Protein AF-W0ADB2-F1 (afdb_monomer_lite)

Foldseek 3Di:
DDPPDPVVVVLVVLVVVCVVVVHDDPVSVVVNVVVVVVVVVVVVVVVVVVVVVVVVPPDPPDDDPDPVPDDD

Secondary structure (DSSP, 8-state):
-----HHHHHHHHHHHHHHHHTS--HHHHHHHHHHHHHHHHHHHHHHHHHHHHHHHTS---SSSSSSSS---

pLDDT: mean 70.31, std 16.18, range [42.94, 90.12]

Radius of gyration: 25.2 Å; chains: 1; bounding box: 53×31×72 Å

Structure (mmCIF, N/CA/C/O backbone):
data_AF-W0ADB2-F1
#
_entry.id   AF-W0ADB2-F1
#
loop_
_atom_site.group_PDB
_atom_site.id
_atom_site.type_symbol
_atom_site.label_atom_id
_atom_site.label_alt_id
_atom_site.label_comp_id
_atom_site.label_asym_id
_atom_site.label_entity_id
_atom_site.label_seq_id
_atom_site.pdbx_PDB_ins_code
_atom_site.Cartn_x
_atom_site.Cartn_y
_atom_site.Cartn_z
_atom_site.occupancy
_atom_site.B_iso_or_equiv
_atom_site.auth_seq_id
_atom_site.auth_comp_id
_atom_site.auth_asym_id
_atom_site.auth_atom_id
_atom_site.pdbx_PDB_model_num
ATOM 1 N N . MET A 1 1 ? 17.448 11.767 5.128 1.00 43.41 1 MET A N 1
ATOM 2 C CA . MET A 1 1 ? 16.408 10.731 5.295 1.00 43.41 1 MET A CA 1
ATOM 3 C C . MET A 1 1 ? 15.178 11.362 4.690 1.00 43.41 1 MET A C 1
ATOM 5 O O . MET A 1 1 ? 14.610 12.251 5.311 1.00 43.41 1 MET A O 1
ATOM 9 N N . ASP A 1 2 ? 14.923 11.059 3.423 1.00 49.16 2 ASP A N 1
ATOM 10 C CA . ASP A 1 2 ? 14.038 11.859 2.576 1.00 49.16 2 ASP A CA 1
ATOM 11 C C . ASP A 1 2 ? 12.589 11.538 2.936 1.00 49.16 2 ASP A C 1
ATOM 13 O O . ASP A 1 2 ? 12.075 10.462 2.640 1.00 49.16 2 ASP A O 1
ATOM 17 N N . GLY A 1 3 ? 11.960 12.455 3.669 1.00 47.16 3 GLY A N 1
ATOM 18 C CA . GLY A 1 3 ? 10.584 12.357 4.157 1.00 47.16 3 GLY A CA 1
ATOM 19 C C . GLY A 1 3 ? 9.522 12.607 3.083 1.00 47.16 3 GLY A C 1
ATOM 20 O O . GLY A 1 3 ? 8.415 13.006 3.429 1.00 47.16 3 GLY A O 1
ATOM 21 N N . ASP A 1 4 ? 9.851 12.391 1.809 1.00 52.16 4 ASP A N 1
ATOM 22 C CA . ASP A 1 4 ? 9.103 12.935 0.669 1.00 52.16 4 ASP A CA 1
ATOM 23 C C . ASP A 1 4 ? 8.210 11.925 -0.058 1.00 52.16 4 ASP A C 1
ATOM 25 O O . ASP A 1 4 ? 7.627 12.266 -1.085 1.00 52.16 4 ASP A O 1
ATOM 29 N N . ASP A 1 5 ? 8.034 10.710 0.469 1.00 59.25 5 ASP A N 1
ATOM 30 C CA . ASP A 1 5 ? 7.041 9.783 -0.079 1.00 59.25 5 ASP A CA 1
ATOM 31 C C . ASP A 1 5 ? 5.826 9.667 0.863 1.00 59.25 5 ASP A C 1
ATOM 33 O O . ASP A 1 5 ? 5.758 8.764 1.709 1.00 59.25 5 ASP A O 1
ATOM 37 N N . PRO A 1 6 ? 4.861 10.606 0.788 1.00 59.09 6 PRO A N 1
ATOM 38 C CA . PRO A 1 6 ? 3.671 10.597 1.642 1.00 59.09 6 PRO A CA 1
ATOM 39 C C . PRO A 1 6 ? 2.868 9.292 1.517 1.00 59.09 6 PRO A C 1
ATOM 41 O O . PRO A 1 6 ? 2.191 8.889 2.470 1.00 59.09 6 PRO A O 1
ATOM 44 N N 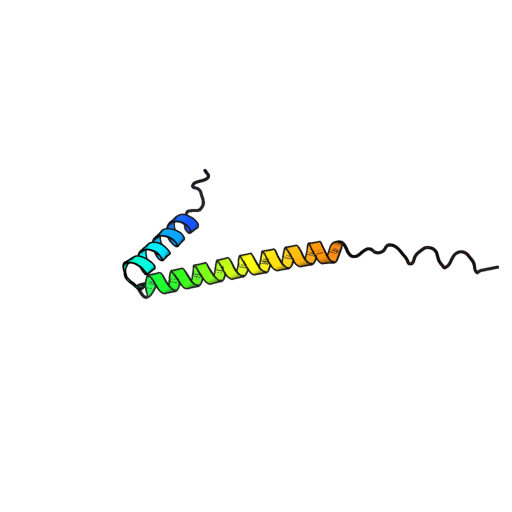. ASP A 1 7 ? 2.998 8.587 0.389 1.00 70.38 7 ASP A N 1
ATOM 45 C CA . ASP A 1 7 ? 2.348 7.301 0.152 1.00 70.38 7 ASP A CA 1
ATOM 46 C C . ASP A 1 7 ? 2.987 6.171 0.991 1.00 70.38 7 ASP A C 1
ATOM 48 O O . ASP A 1 7 ? 2.271 5.270 1.444 1.00 70.38 7 ASP A O 1
ATOM 52 N N . LEU A 1 8 ? 4.292 6.226 1.299 1.00 70.44 8 LEU A N 1
ATOM 53 C CA . LEU A 1 8 ? 4.963 5.237 2.164 1.00 70.44 8 LEU A CA 1
ATOM 54 C C . LEU A 1 8 ? 4.483 5.334 3.615 1.00 70.44 8 LEU A C 1
ATOM 56 O O . LEU A 1 8 ? 4.153 4.316 4.230 1.00 70.44 8 LEU A O 1
ATOM 60 N N . GLY A 1 9 ? 4.397 6.554 4.151 1.00 77.81 9 GLY A N 1
ATOM 61 C CA . GLY A 1 9 ? 3.904 6.790 5.510 1.00 77.81 9 GLY A CA 1
ATOM 62 C C . GLY A 1 9 ? 2.450 6.345 5.676 1.00 77.81 9 GLY A C 1
ATOM 63 O O . GLY A 1 9 ? 2.101 5.677 6.655 1.00 77.81 9 GLY A O 1
ATOM 64 N N . PHE A 1 10 ? 1.611 6.637 4.679 1.00 81.00 10 PHE A N 1
ATOM 65 C CA . PHE A 1 10 ? 0.225 6.184 4.661 1.00 81.00 10 PHE A CA 1
ATOM 66 C C . PHE A 1 10 ? 0.124 4.654 4.600 1.00 81.00 10 PHE A C 1
ATOM 68 O O . PHE A 1 10 ? -0.568 4.062 5.430 1.00 81.00 10 PHE A O 1
ATOM 75 N N . THR A 1 11 ? 0.856 4.004 3.692 1.00 84.12 11 THR A N 1
ATOM 76 C CA . THR A 1 11 ? 0.844 2.539 3.535 1.00 84.12 11 THR A CA 1
ATOM 77 C C . THR A 1 11 ? 1.293 1.830 4.815 1.00 84.12 11 THR A C 1
ATOM 79 O O . THR A 1 11 ? 0.638 0.886 5.264 1.00 84.12 11 THR A O 1
ATOM 82 N N . ALA A 1 12 ? 2.354 2.323 5.462 1.00 84.12 12 ALA A N 1
ATOM 83 C CA . ALA A 1 12 ? 2.831 1.789 6.736 1.00 84.12 12 ALA A CA 1
ATOM 84 C C . ALA A 1 12 ? 1.785 1.943 7.853 1.00 84.12 12 ALA A C 1
ATOM 86 O O . ALA A 1 12 ? 1.538 1.002 8.612 1.00 84.12 12 ALA A O 1
ATOM 87 N N . SER A 1 13 ? 1.119 3.102 7.928 1.00 84.50 13 SER A N 1
ATOM 88 C CA . SER A 1 13 ? 0.052 3.335 8.909 1.00 84.50 13 SER A CA 1
ATOM 89 C C . SER A 1 13 ? -1.168 2.432 8.680 1.00 84.50 13 SER A C 1
ATOM 91 O O . SER A 1 13 ? -1.771 1.952 9.641 1.00 84.50 13 SER A O 1
ATOM 93 N N . LEU A 1 14 ? -1.495 2.148 7.414 1.00 86.44 14 LEU A N 1
ATOM 94 C CA . LEU A 1 14 ? -2.604 1.282 7.021 1.00 86.44 14 LEU A C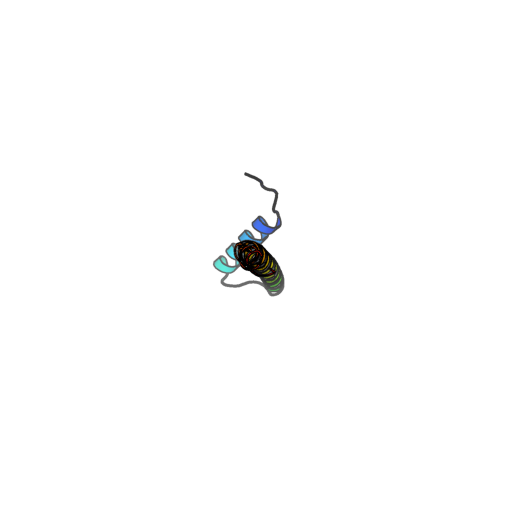A 1
ATOM 95 C C . LEU A 1 14 ? -2.337 -0.171 7.437 1.00 86.44 14 LEU A C 1
ATOM 97 O O . LEU A 1 14 ? -3.213 -0.817 8.012 1.00 86.44 14 LEU A O 1
ATOM 101 N N . LEU A 1 15 ? -1.113 -0.658 7.215 1.00 86.06 15 LEU A N 1
ATOM 102 C CA . LEU A 1 15 ? -0.685 -1.995 7.631 1.00 86.06 15 LEU A CA 1
ATOM 103 C C . LEU A 1 15 ? -0.669 -2.136 9.159 1.00 86.06 15 LEU A C 1
ATOM 105 O O . LEU A 1 15 ? -1.197 -3.108 9.695 1.00 86.06 15 LEU A O 1
ATOM 109 N N . ALA A 1 16 ? -0.118 -1.150 9.873 1.00 86.06 16 ALA A N 1
ATOM 110 C CA . ALA A 1 16 ? -0.106 -1.153 11.335 1.00 86.06 16 ALA A CA 1
ATOM 111 C C . ALA A 1 16 ? -1.528 -1.166 11.922 1.00 86.06 16 ALA A C 1
ATOM 113 O O . ALA A 1 16 ? -1.787 -1.855 12.910 1.00 86.06 16 ALA A O 1
ATOM 114 N N . HIS A 1 17 ? -2.464 -0.441 11.300 1.00 88.00 17 HIS A N 1
ATOM 115 C CA . HIS A 1 17 ? -3.876 -0.474 11.676 1.00 88.00 17 HIS A CA 1
ATOM 116 C C . HIS A 1 17 ? -4.490 -1.862 11.451 1.00 88.00 17 HIS A C 1
ATOM 118 O O . HIS A 1 17 ? -5.110 -2.394 12.369 1.00 88.00 17 HIS A O 1
ATOM 124 N N . ALA A 1 18 ? -4.262 -2.472 10.282 1.00 89.12 18 ALA A N 1
ATOM 125 C CA . ALA A 1 18 ? -4.763 -3.811 9.968 1.00 89.12 18 ALA A CA 1
ATOM 126 C C . ALA A 1 18 ? -4.300 -4.861 10.987 1.00 89.12 18 ALA A C 1
ATOM 128 O O . ALA A 1 18 ? -5.101 -5.665 11.453 1.00 89.12 18 ALA A O 1
ATOM 129 N N . LEU A 1 19 ? -3.020 -4.820 11.370 1.00 86.50 19 LEU A N 1
ATOM 130 C CA . LEU A 1 19 ? -2.443 -5.738 12.355 1.00 86.50 19 LEU A CA 1
ATOM 131 C C . LEU A 1 19 ? -2.999 -5.507 13.763 1.00 86.50 19 LEU A C 1
ATOM 133 O O . LEU A 1 19 ? -3.216 -6.460 14.503 1.00 86.50 19 LEU A O 1
ATOM 137 N N . LYS A 1 20 ? -3.229 -4.246 14.143 1.00 89.56 20 LYS A N 1
ATOM 138 C CA . LYS A 1 20 ? -3.719 -3.889 15.480 1.00 89.56 20 LYS A CA 1
ATOM 139 C C . LYS A 1 20 ? -5.194 -4.237 15.692 1.00 89.56 20 LYS A C 1
ATOM 141 O O . LYS A 1 20 ? -5.577 -4.554 16.813 1.00 89.56 20 LYS A O 1
ATOM 146 N N . TYR A 1 21 ? -6.012 -4.115 14.651 1.00 90.06 21 TYR A N 1
ATOM 147 C CA . TYR A 1 21 ? -7.465 -4.295 14.727 1.00 90.06 21 TYR A CA 1
ATOM 148 C C . TYR A 1 21 ? -7.956 -5.560 14.008 1.00 90.06 21 TYR A C 1
ATOM 150 O O . TYR A 1 21 ? -9.158 -5.714 13.819 1.00 90.06 21 TYR A O 1
ATOM 158 N N . GLU A 1 22 ? -7.033 -6.441 13.603 1.00 87.31 22 GLU A N 1
ATOM 159 C CA . GLU A 1 22 ? -7.293 -7.691 12.868 1.00 87.31 22 GLU A CA 1
ATOM 160 C C . GLU A 1 22 ? -8.147 -7.505 11.603 1.00 87.31 22 GLU A C 1
ATOM 162 O O . GLU A 1 22 ? -8.873 -8.399 11.168 1.00 87.31 22 GLU A O 1
ATOM 167 N N . GLY A 1 23 ? -8.072 -6.327 10.985 1.00 88.56 23 GLY A N 1
ATOM 168 C CA . GLY A 1 23 ? -8.915 -6.005 9.849 1.00 88.56 23 GLY A CA 1
ATOM 169 C C . GLY A 1 23 ? -8.827 -4.558 9.397 1.00 88.56 23 GLY A C 1
ATOM 170 O O . GLY A 1 23 ? -8.244 -3.688 10.045 1.00 88.56 23 GLY A O 1
ATOM 171 N N . LEU A 1 24 ? -9.432 -4.313 8.242 1.00 89.56 24 LEU A N 1
ATOM 172 C CA . LEU A 1 24 ? -9.576 -2.996 7.641 1.00 89.56 24 LEU A CA 1
ATOM 173 C C . LEU A 1 24 ? -11.059 -2.709 7.432 1.00 89.56 24 LEU A C 1
ATOM 175 O O . LEU A 1 24 ? -11.833 -3.607 7.107 1.00 89.56 24 LEU A O 1
ATOM 179 N N . SER A 1 25 ? -11.453 -1.443 7.551 1.00 90.12 25 SER A N 1
ATOM 180 C CA . SER A 1 25 ? -12.748 -1.013 7.018 1.00 90.12 25 SER A CA 1
ATOM 181 C C . SER A 1 25 ? -12.781 -1.161 5.495 1.00 90.12 25 SER A C 1
ATOM 183 O O . SER A 1 25 ? -11.747 -1.050 4.833 1.00 90.12 25 SER A O 1
ATOM 185 N N . ASP A 1 26 ? -13.974 -1.276 4.910 1.00 87.38 26 ASP A N 1
ATOM 186 C CA . ASP A 1 26 ? -14.151 -1.381 3.453 1.00 87.38 26 ASP A CA 1
ATOM 187 C C . ASP A 1 26 ? -13.446 -0.263 2.674 1.00 87.38 26 ASP A C 1
ATOM 189 O O . ASP A 1 26 ? -12.940 -0.464 1.568 1.00 87.38 26 ASP A O 1
ATOM 193 N N . LYS A 1 27 ? -13.418 0.952 3.237 1.00 87.69 27 LYS A N 1
ATOM 194 C CA . LYS A 1 27 ? -12.722 2.083 2.618 1.00 87.69 27 LYS A CA 1
ATOM 195 C C . LYS A 1 27 ? -11.212 1.857 2.640 1.00 87.69 27 LYS A C 1
ATOM 197 O O . LYS A 1 27 ? -10.581 2.032 1.605 1.00 87.69 27 LYS A O 1
ATOM 202 N N . GLN A 1 28 ? -10.649 1.466 3.783 1.00 86.19 28 GLN A N 1
ATOM 203 C CA . GLN A 1 28 ? -9.217 1.183 3.926 1.00 86.19 28 GLN A CA 1
ATOM 204 C C . GLN A 1 28 ? -8.778 -0.000 3.056 1.00 86.19 28 GLN A C 1
ATOM 206 O O . GLN A 1 28 ? -7.743 0.102 2.407 1.00 86.19 28 GLN A O 1
ATOM 211 N N . ALA A 1 29 ? -9.584 -1.062 2.971 1.00 86.25 29 ALA A N 1
ATOM 212 C CA . ALA A 1 29 ? -9.314 -2.222 2.123 1.00 86.25 29 ALA A CA 1
ATOM 213 C C . ALA A 1 29 ? -9.206 -1.831 0.639 1.00 86.25 29 ALA A C 1
ATOM 215 O O . ALA A 1 29 ? -8.198 -2.114 0.002 1.00 86.25 29 ALA A O 1
ATOM 216 N N . ARG A 1 30 ? -10.158 -1.042 0.117 1.00 88.00 30 ARG A N 1
ATOM 217 C CA . ARG A 1 30 ? -10.081 -0.527 -1.266 1.00 88.00 30 ARG A CA 1
ATOM 218 C C . ARG A 1 30 ? -8.838 0.324 -1.532 1.00 88.00 30 ARG A C 1
ATOM 220 O O . ARG A 1 30 ? -8.347 0.359 -2.657 1.00 88.00 30 ARG A O 1
ATOM 227 N N . TYR A 1 31 ? -8.362 1.069 -0.533 1.00 84.88 31 TYR A N 1
ATOM 228 C CA . TYR A 1 31 ? -7.105 1.809 -0.660 1.00 84.88 31 TYR A CA 1
ATOM 229 C C . TYR A 1 31 ? -5.893 0.871 -0.634 1.00 84.88 31 TYR A C 1
ATOM 231 O O . TYR A 1 31 ? -4.985 1.071 -1.438 1.00 84.88 31 TYR A O 1
ATOM 239 N N . ALA A 1 32 ? -5.895 -0.152 0.226 1.00 86.94 32 ALA A N 1
ATOM 240 C CA . ALA A 1 32 ? -4.852 -1.174 0.265 1.00 86.94 32 ALA A CA 1
ATOM 241 C C . ALA A 1 32 ? -4.720 -1.891 -1.088 1.00 86.94 32 ALA A C 1
ATOM 243 O O . ALA A 1 32 ? -3.613 -1.974 -1.617 1.00 86.94 32 ALA A O 1
ATOM 244 N N . ASP A 1 33 ? -5.838 -2.301 -1.693 1.00 87.75 33 ASP A N 1
ATOM 245 C CA . ASP A 1 33 ? -5.851 -2.968 -3.002 1.00 87.75 33 ASP A CA 1
ATOM 246 C C . ASP A 1 33 ? -5.189 -2.105 -4.084 1.00 87.75 33 ASP A C 1
ATOM 248 O O . ASP A 1 33 ? -4.305 -2.561 -4.806 1.00 87.75 33 ASP A O 1
ATOM 252 N N . ARG A 1 34 ? -5.526 -0.809 -4.138 1.00 86.62 34 ARG A N 1
ATOM 253 C CA . ARG A 1 34 ? -4.912 0.128 -5.098 1.00 86.62 34 ARG A CA 1
ATOM 254 C C . ARG A 1 34 ? -3.405 0.277 -4.903 1.00 86.62 34 ARG A 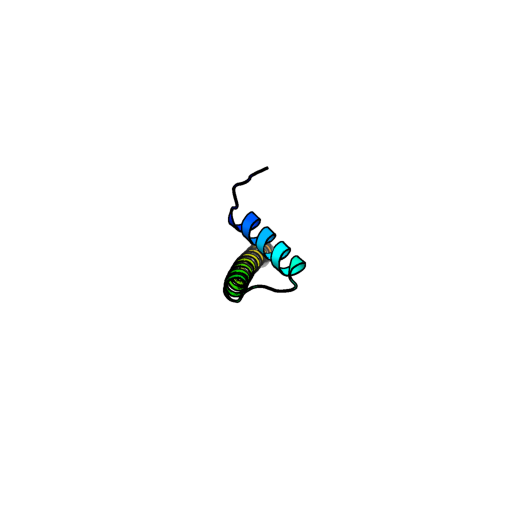C 1
ATOM 256 O O . ARG A 1 34 ? -2.679 0.456 -5.881 1.00 86.62 34 ARG A O 1
ATOM 263 N N . ILE A 1 35 ? -2.933 0.247 -3.656 1.00 85.88 35 ILE A N 1
ATOM 264 C CA . ILE A 1 35 ? -1.500 0.309 -3.349 1.00 85.88 35 ILE A CA 1
ATOM 265 C C . ILE A 1 35 ? -0.810 -0.967 -3.844 1.00 85.88 35 ILE A C 1
ATOM 267 O O . ILE A 1 35 ? 0.219 -0.879 -4.515 1.00 85.88 35 ILE A O 1
ATOM 271 N N . VAL A 1 36 ? -1.398 -2.137 -3.582 1.00 86.56 36 VAL A N 1
ATOM 272 C CA . VAL A 1 36 ? -0.881 -3.434 -4.049 1.00 86.56 36 VAL A CA 1
ATOM 273 C C . VAL A 1 36 ? -0.831 -3.496 -5.577 1.00 86.56 36 VAL A C 1
ATOM 275 O O . VAL A 1 36 ? 0.193 -3.903 -6.135 1.00 86.56 36 VAL A O 1
ATOM 278 N N . ASP A 1 37 ? -1.872 -3.031 -6.267 1.00 84.56 37 ASP A N 1
ATOM 279 C CA . ASP A 1 37 ? -1.904 -2.964 -7.732 1.00 84.56 37 ASP A CA 1
ATOM 280 C C . ASP A 1 37 ? -0.773 -2.088 -8.282 1.00 84.56 37 ASP A C 1
ATOM 282 O O . ASP A 1 37 ? -0.066 -2.470 -9.222 1.00 84.56 37 ASP A O 1
ATOM 286 N N . ARG A 1 38 ? -0.552 -0.919 -7.669 1.00 82.81 38 ARG A N 1
ATOM 287 C CA . ARG A 1 38 ? 0.493 0.021 -8.090 1.00 82.81 38 ARG A CA 1
ATOM 288 C C . ARG A 1 38 ? 1.892 -0.543 -7.851 1.00 82.81 38 ARG A C 1
ATOM 290 O O . ARG A 1 38 ? 2.734 -0.457 -8.745 1.00 82.81 38 ARG A O 1
ATOM 297 N N . LEU A 1 39 ? 2.128 -1.166 -6.696 1.00 80.88 39 LEU A N 1
ATOM 298 C CA . LEU A 1 39 ? 3.383 -1.863 -6.395 1.00 80.88 39 LEU A CA 1
ATOM 299 C C . LEU A 1 39 ? 3.633 -3.009 -7.380 1.00 80.88 39 LEU A C 1
ATOM 301 O O . LEU A 1 39 ? 4.736 -3.141 -7.908 1.00 80.88 39 LEU A O 1
ATOM 305 N N . THR A 1 40 ? 2.598 -3.787 -7.698 1.00 82.88 40 THR A N 1
ATOM 306 C CA . THR A 1 40 ? 2.681 -4.887 -8.667 1.00 82.88 40 THR A CA 1
ATOM 307 C C . THR A 1 40 ? 3.033 -4.377 -10.063 1.00 82.88 40 THR A C 1
ATOM 309 O O . THR A 1 40 ? 3.886 -4.955 -10.740 1.00 82.88 40 THR A O 1
ATOM 312 N N . ALA A 1 41 ? 2.419 -3.276 -10.501 1.00 78.81 41 ALA A N 1
ATOM 313 C CA . ALA A 1 41 ? 2.723 -2.653 -11.786 1.00 78.81 41 ALA A CA 1
ATOM 314 C C . ALA A 1 41 ? 4.171 -2.137 -11.851 1.00 78.81 41 ALA A C 1
ATOM 316 O O . ALA A 1 41 ? 4.857 -2.360 -12.851 1.00 78.81 41 ALA A O 1
ATOM 317 N N . LEU A 1 42 ? 4.655 -1.495 -10.781 1.00 79.81 42 LEU A N 1
ATOM 318 C CA . LEU A 1 42 ? 6.041 -1.026 -10.683 1.00 79.81 42 LEU A CA 1
ATOM 319 C C . LEU A 1 42 ? 7.037 -2.190 -10.692 1.00 79.81 42 LEU A C 1
ATOM 321 O O . LEU A 1 42 ? 8.008 -2.146 -11.446 1.00 79.81 42 LEU A O 1
ATOM 325 N N . TYR A 1 43 ? 6.766 -3.252 -9.931 1.00 78.50 43 TYR A N 1
ATOM 326 C CA . TYR A 1 43 ? 7.606 -4.448 -9.906 1.00 78.50 43 TYR A CA 1
ATOM 327 C C . TYR A 1 43 ? 7.679 -5.116 -11.283 1.00 78.50 43 TYR A C 1
ATOM 329 O O . TYR A 1 43 ? 8.768 -5.401 -11.778 1.00 78.50 43 TYR A O 1
ATOM 337 N N . ARG A 1 44 ? 6.533 -5.290 -11.956 1.00 80.94 44 ARG A N 1
ATOM 338 C CA . ARG A 1 44 ? 6.486 -5.828 -13.326 1.00 80.94 44 ARG A CA 1
ATOM 339 C C . ARG A 1 44 ? 7.259 -4.954 -14.306 1.00 80.94 44 ARG A C 1
ATOM 341 O O . ARG A 1 44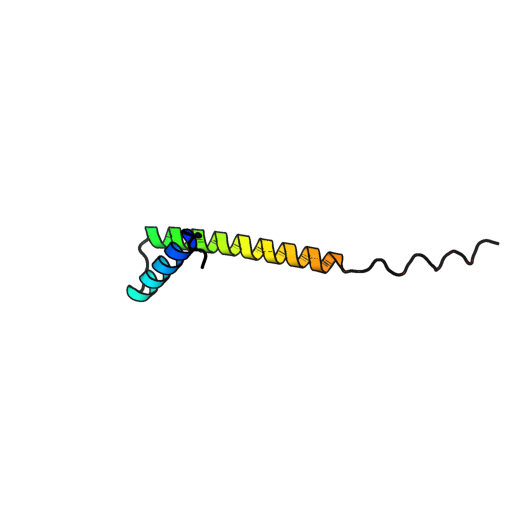 ? 7.975 -5.486 -15.146 1.00 80.94 44 ARG A O 1
ATOM 348 N N . ARG A 1 45 ? 7.157 -3.627 -14.195 1.00 76.19 45 ARG A N 1
ATOM 349 C CA . ARG A 1 45 ? 7.922 -2.698 -15.037 1.00 76.19 45 ARG A CA 1
ATOM 350 C C . ARG A 1 45 ? 9.428 -2.821 -14.798 1.00 76.19 45 ARG A C 1
ATOM 352 O O . ARG A 1 45 ? 10.172 -2.867 -15.770 1.00 76.19 45 ARG A O 1
ATOM 359 N N . GLY A 1 46 ? 9.868 -2.907 -13.543 1.00 71.81 46 GLY A N 1
ATOM 360 C CA . GLY A 1 46 ? 11.277 -3.122 -13.199 1.00 71.81 46 GLY A CA 1
ATOM 361 C C . GLY A 1 46 ? 11.804 -4.463 -13.715 1.00 71.81 46 GLY A C 1
ATOM 362 O O . GLY A 1 46 ? 12.864 -4.507 -14.325 1.00 71.81 46 GLY A O 1
ATOM 363 N N . HIS A 1 47 ? 11.018 -5.531 -13.568 1.00 65.75 47 HIS A N 1
ATOM 364 C CA . HIS A 1 47 ? 11.350 -6.862 -14.082 1.00 65.75 47 HIS A CA 1
ATOM 365 C C . HIS A 1 47 ? 11.381 -6.920 -15.621 1.00 65.75 47 HIS A C 1
ATOM 367 O O . HIS A 1 47 ? 12.137 -7.682 -16.219 1.00 65.75 47 HIS A O 1
ATOM 373 N N . LEU A 1 48 ? 10.542 -6.135 -16.303 1.00 59.53 48 LEU A N 1
ATOM 374 C CA . LEU A 1 48 ? 10.598 -5.996 -17.761 1.00 59.53 48 LEU A CA 1
ATOM 375 C C . LEU A 1 48 ? 11.832 -5.201 -18.1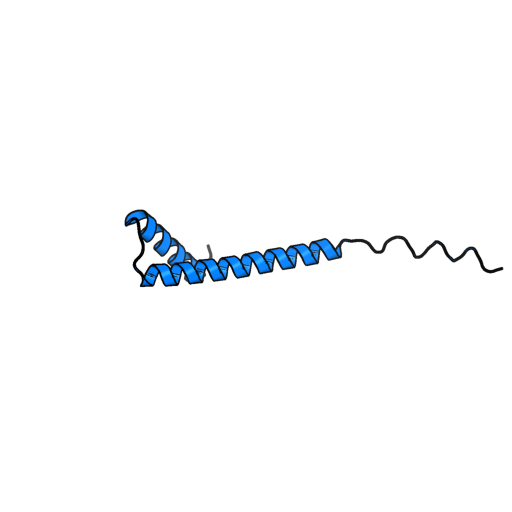99 1.00 59.53 48 LEU A C 1
ATOM 377 O O . LEU A 1 48 ? 12.489 -5.604 -19.151 1.00 59.53 48 LEU A O 1
ATOM 381 N N . ALA A 1 49 ? 12.184 -4.130 -17.485 1.00 58.72 49 ALA A N 1
ATOM 382 C CA . ALA A 1 49 ? 13.398 -3.363 -17.758 1.00 58.72 49 ALA A CA 1
ATOM 383 C C . ALA A 1 49 ? 14.663 -4.218 -17.566 1.00 58.72 49 ALA A C 1
ATOM 385 O O . ALA A 1 49 ? 15.495 -4.277 -18.463 1.00 58.72 49 ALA A O 1
ATOM 386 N N . SER A 1 50 ? 14.753 -4.982 -16.471 1.00 57.16 50 SER A N 1
ATOM 387 C CA . SER A 1 50 ? 15.901 -5.863 -16.214 1.00 57.16 50 SER A CA 1
ATOM 388 C C . SER A 1 50 ? 16.036 -6.994 -17.240 1.00 57.16 50 SER A C 1
ATOM 390 O O . SER A 1 50 ? 17.145 -7.432 -17.533 1.00 57.16 50 SER A O 1
ATOM 392 N N . GLN A 1 51 ? 14.919 -7.481 -17.794 1.00 56.28 51 GLN A N 1
ATOM 393 C CA . GLN A 1 51 ? 14.936 -8.471 -18.876 1.00 56.28 51 GLN A CA 1
ATOM 394 C C . GLN A 1 51 ? 15.400 -7.874 -20.207 1.00 56.28 51 GLN A C 1
ATOM 396 O O . GLN A 1 51 ? 16.098 -8.559 -20.946 1.00 56.28 51 GLN A O 1
ATOM 401 N N . ILE A 1 52 ? 15.039 -6.624 -20.514 1.00 60.69 52 ILE A N 1
ATOM 402 C CA . ILE A 1 52 ? 15.522 -5.925 -21.714 1.00 60.69 52 ILE A CA 1
ATOM 403 C C . ILE A 1 52 ? 17.034 -5.701 -21.615 1.00 60.69 52 ILE A C 1
ATOM 405 O O . ILE A 1 52 ? 17.746 -6.018 -22.564 1.00 60.69 52 ILE A O 1
ATOM 409 N N . ASP A 1 53 ? 17.526 -5.256 -20.458 1.00 57.75 53 ASP A N 1
ATOM 410 C CA . ASP A 1 53 ? 18.963 -5.063 -20.234 1.00 57.75 53 ASP A CA 1
ATOM 411 C C . ASP A 1 53 ? 19.732 -6.395 -20.312 1.00 57.75 53 ASP A C 1
ATOM 413 O O . ASP A 1 53 ? 20.796 -6.464 -20.917 1.00 57.75 53 ASP A O 1
ATOM 417 N N . SER A 1 54 ? 19.155 -7.491 -19.802 1.00 56.97 54 SER A N 1
ATOM 418 C CA . SER A 1 54 ? 19.771 -8.829 -19.880 1.00 56.97 54 SER A CA 1
ATOM 419 C C . SER A 1 54 ? 19.714 -9.449 -21.284 1.00 56.97 54 SER A C 1
ATOM 421 O O . SER A 1 54 ? 20.568 -10.258 -21.636 1.00 56.97 54 SER A O 1
ATOM 423 N N . ALA A 1 55 ? 18.714 -9.096 -22.097 1.00 56.84 55 ALA A N 1
ATOM 424 C CA . ALA A 1 55 ? 18.610 -9.528 -23.492 1.00 56.84 55 ALA A CA 1
ATOM 425 C C . ALA A 1 55 ? 19.494 -8.690 -24.439 1.00 56.84 55 ALA A C 1
ATOM 427 O O . ALA A 1 55 ? 19.754 -9.121 -25.561 1.00 56.84 55 ALA A O 1
ATOM 428 N N . GLY A 1 56 ? 19.956 -7.516 -23.993 1.00 53.00 56 GLY A N 1
ATOM 429 C CA . GLY A 1 56 ? 20.868 -6.632 -24.723 1.00 53.00 56 GLY A CA 1
ATOM 430 C C . GLY A 1 56 ? 22.347 -7.036 -24.664 1.00 53.00 56 GLY A C 1
ATOM 431 O O . GLY A 1 56 ? 23.108 -6.601 -25.521 1.00 53.00 56 GLY A O 1
ATOM 432 N N . ASP A 1 57 ? 22.737 -7.905 -23.723 1.00 51.81 57 ASP A N 1
ATOM 433 C CA . ASP A 1 57 ? 24.113 -8.420 -23.565 1.00 51.81 57 ASP A CA 1
ATOM 434 C C . ASP A 1 57 ? 24.361 -9.760 -24.298 1.00 51.81 57 ASP A C 1
ATOM 436 O O . ASP A 1 57 ? 25.424 -10.377 -24.190 1.00 51.81 57 ASP A O 1
ATOM 440 N N . GLY A 1 58 ? 23.390 -10.220 -25.094 1.00 48.16 58 GLY A N 1
ATOM 441 C CA . GLY A 1 58 ? 23.571 -11.328 -26.032 1.00 48.16 58 GLY A CA 1
ATOM 442 C C . GLY A 1 58 ? 24.362 -10.888 -27.267 1.00 48.16 58 GLY A C 1
ATOM 443 O O . GLY A 1 58 ? 23.774 -10.437 -28.246 1.00 48.16 58 GLY A O 1
ATOM 444 N N . GLN A 1 59 ? 25.689 -11.021 -27.202 1.00 47.56 59 GLN A N 1
ATOM 445 C CA . GLN A 1 59 ? 26.671 -10.789 -28.271 1.00 47.56 59 GLN A CA 1
ATOM 446 C C . GLN A 1 59 ? 26.179 -11.037 -29.718 1.00 47.56 59 GLN A C 1
ATOM 448 O O . GLN A 1 59 ? 25.722 -12.140 -30.028 1.00 47.56 59 GLN A O 1
ATOM 453 N N . PRO A 1 60 ? 26.467 -10.122 -30.665 1.00 44.41 60 PRO A N 1
ATOM 454 C CA . PRO A 1 60 ? 26.666 -10.451 -32.069 1.00 44.41 60 PRO A CA 1
ATOM 455 C C . PRO A 1 60 ? 28.171 -10.553 -32.381 1.00 44.41 60 PRO A C 1
ATOM 457 O O . PRO A 1 60 ? 28.647 -9.982 -33.357 1.00 44.41 60 PRO A O 1
ATOM 460 N N . GLU A 1 61 ? 28.956 -11.241 -31.552 1.00 54.06 61 GLU A N 1
ATOM 461 C CA . GLU A 1 61 ? 30.357 -11.520 -31.873 1.00 54.06 61 GLU A CA 1
ATOM 462 C C . GLU A 1 61 ? 30.480 -12.952 -32.372 1.00 54.06 61 GLU A C 1
ATOM 464 O O . GLU A 1 61 ? 30.554 -13.902 -31.600 1.00 54.06 61 GLU A O 1
ATOM 469 N N . GLY A 1 62 ? 30.478 -13.102 -33.697 1.00 50.91 62 GLY A N 1
ATOM 470 C CA . GLY A 1 62 ? 30.928 -14.344 -34.314 1.00 50.91 62 GLY A CA 1
ATOM 471 C C . GLY A 1 62 ? 30.138 -14.827 -35.517 1.00 50.91 62 GLY A C 1
ATOM 472 O O . GLY A 1 62 ? 29.836 -16.007 -35.559 1.00 50.91 62 GLY A O 1
ATOM 473 N N . LEU A 1 63 ? 29.842 -13.981 -36.510 1.00 52.66 63 LEU A N 1
ATOM 474 C CA . LEU A 1 63 ? 29.551 -14.448 -37.881 1.00 52.66 63 LEU A CA 1
ATOM 475 C C . LEU A 1 63 ? 30.023 -13.463 -38.977 1.00 52.66 63 LEU A C 1
ATOM 477 O O . LEU A 1 63 ? 29.436 -13.423 -40.053 1.00 52.66 63 LEU A O 1
ATOM 481 N N . ALA A 1 64 ? 31.075 -12.667 -38.744 1.00 53.22 64 ALA A N 1
ATOM 482 C CA . ALA A 1 64 ? 31.611 -11.760 -39.775 1.00 53.22 64 ALA A CA 1
ATOM 483 C C . ALA A 1 64 ? 32.926 -12.221 -40.440 1.00 53.22 64 ALA A C 1
ATOM 485 O O . ALA A 1 64 ? 33.252 -11.710 -41.504 1.00 53.22 64 ALA A O 1
ATOM 486 N N . ASP A 1 65 ? 33.628 -13.233 -39.913 1.00 53.19 65 ASP A N 1
ATOM 487 C CA . ASP A 1 65 ? 34.991 -13.566 -40.380 1.00 53.19 65 ASP A CA 1
ATOM 488 C C . ASP A 1 65 ? 35.138 -14.933 -41.078 1.00 53.19 65 ASP A C 1
ATOM 490 O O . ASP A 1 65 ? 36.240 -15.462 -41.194 1.00 53.19 65 ASP A O 1
ATOM 494 N N . ALA A 1 66 ? 34.054 -15.525 -41.596 1.00 50.88 66 ALA A N 1
ATOM 495 C CA . ALA A 1 66 ? 34.122 -16.819 -42.298 1.00 50.88 66 ALA A CA 1
ATOM 496 C C . ALA A 1 66 ? 33.860 -16.766 -43.817 1.00 50.88 66 ALA A C 1
ATOM 498 O O . ALA A 1 66 ? 33.726 -17.819 -44.439 1.00 50.88 66 ALA A O 1
ATOM 499 N N . GLN A 1 67 ? 33.786 -15.585 -44.448 1.00 54.59 67 GLN A N 1
ATOM 500 C CA . GLN A 1 67 ? 33.487 -15.486 -45.892 1.00 54.59 67 GLN A CA 1
ATOM 501 C C . GLN A 1 67 ? 34.467 -14.648 -46.731 1.00 54.59 67 GLN A C 1
ATOM 503 O O . GLN A 1 67 ? 34.234 -14.472 -47.924 1.00 54.59 67 GLN A O 1
ATOM 508 N N . ILE A 1 68 ? 35.621 -14.238 -46.189 1.00 53.88 68 ILE A N 1
ATOM 509 C CA . ILE A 1 68 ? 36.728 -13.665 -46.987 1.00 53.88 68 ILE A CA 1
ATOM 510 C C . ILE A 1 68 ? 37.841 -14.712 -47.169 1.00 53.88 68 ILE A C 1
ATOM 512 O O . 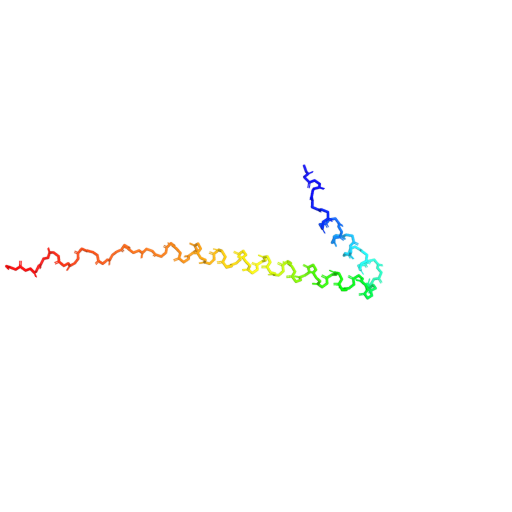ILE A 1 68 ? 39.006 -14.492 -46.867 1.00 53.88 68 ILE A O 1
ATOM 516 N N . ALA A 1 69 ? 37.474 -15.908 -47.625 1.00 54.50 69 ALA A N 1
ATOM 517 C CA . ALA A 1 69 ? 38.425 -16.923 -48.089 1.00 54.50 69 ALA A CA 1
ATOM 518 C C . ALA A 1 69 ? 37.758 -17.824 -49.134 1.00 54.50 69 ALA A C 1
ATOM 520 O O . ALA A 1 69 ? 37.747 -19.046 -49.021 1.00 54.50 69 ALA A O 1
ATOM 521 N N . GLY A 1 70 ? 37.121 -17.217 -50.134 1.00 49.03 70 GLY A N 1
ATOM 522 C CA . GLY A 1 70 ? 36.422 -17.998 -51.144 1.00 49.03 70 GLY A CA 1
ATOM 523 C C . GLY A 1 70 ? 35.734 -17.167 -52.206 1.00 49.03 70 GLY A C 1
ATOM 524 O O . GLY A 1 70 ? 34.539 -17.335 -52.397 1.00 49.03 70 GLY A O 1
ATOM 525 N N . HIS A 1 71 ? 36.469 -16.303 -52.899 1.00 42.94 71 HIS A N 1
ATOM 526 C CA . HIS A 1 71 ? 36.243 -16.069 -54.326 1.00 42.94 71 HIS A CA 1
ATOM 527 C C . HIS A 1 71 ? 37.606 -15.816 -54.969 1.00 42.94 71 HIS A C 1
ATOM 529 O O . HIS A 1 71 ? 38.307 -14.868 -54.616 1.00 42.94 71 HIS A O 1
ATOM 535 N N . ALA A 1 72 ? 37.988 -16.787 -55.796 1.00 46.88 72 ALA A N 1
ATOM 536 C CA . ALA A 1 72 ? 39.135 -16.763 -56.687 1.00 46.88 72 ALA A CA 1
ATOM 537 C C . ALA A 1 72 ? 38.935 -15.752 -57.823 1.00 46.88 72 ALA A C 1
ATOM 539 O O . ALA A 1 72 ? 37.760 -15.434 -58.124 1.00 46.88 72 ALA A O 1
#

Sequence (72 aa):
MDGDDPDLGFTASLLAHALKYEGLSDKQARYADRIVDRLTALYRRGHLASQIDSAGDGQPEGLADAQIAGHA

Organism: NCBI:txid1123269